Protein AF-A0A140GJV9-F1 (afdb_monomer)

Radius of gyration: 14.04 Å; Cα contacts (8 Å, |Δi|>4): 288; chains: 1; bounding box: 34×23×37 Å

Organism: NCBI:txid175245

Nearest PDB structures (foldseek):
  8ikw-assembly4_H  TM=9.900E-01  e=5.962E-10  Fusarium phyllophilum
  1hg8-assembly1_A  TM=9.947E-01  e=7.489E-09  Fusarium verticillioides
  2uve-assembly1_A  TM=8.859E-01  e=6.068E-01  Yersinia enterocolitica
  3jur-assembly1_C  TM=9.1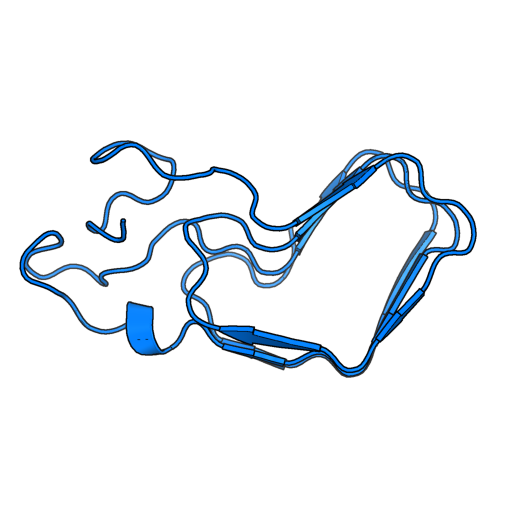64E-01  e=2.680E+00  Thermotoga maritima
  2uve-assembly2_B  TM=8.822E-01  e=2.036E+00  Yersinia enterocolitica

InterPro domains:
  IPR000743 Glycoside hydrolase, family 28 [PF00295] (1-103)
  IPR011050 Pectin lyase fold/virulence factor [SSF51126] (1-103)
  IPR012334 Pectin lyase fold [G3DSA:2.160.20.10] (1-103)
  IPR050434 Glycosyl hydrolase family 28, fungi [PTHR31884] (1-103)

Mean predicted aligned error: 1.88 Å

Sequence (103 aa):
YWDGEGSNGGTDKPDHFFVVKDVENGQITNLNIQNWPTHCFYIEGAAGLTVSGLTLDNSAGDDPNDASGSDPAAHNTDGFDISSSDTVTLDTITVYNQDDCLA

Structure (mmCIF, N/CA/C/O backbone):
data_AF-A0A140GJV9-F1
#
_entry.id   AF-A0A140GJV9-F1
#
loop_
_atom_site.group_PDB
_atom_site.id
_atom_site.type_symbol
_atom_site.label_atom_id
_atom_site.label_alt_id
_atom_site.label_comp_id
_atom_site.label_asym_id
_atom_site.label_entity_id
_atom_site.label_seq_id
_atom_site.pdbx_PDB_ins_code
_atom_site.Cartn_x
_atom_site.Cartn_y
_atom_site.Cartn_z
_atom_site.occupancy
_atom_site.B_iso_or_equiv
_atom_site.auth_seq_id
_atom_site.auth_comp_id
_atom_site.auth_asym_id
_atom_site.auth_atom_id
_atom_site.pdbx_PDB_model_num
ATOM 1 N N . TYR A 1 1 ? 4.356 3.241 -15.267 1.00 95.19 1 TYR A N 1
ATOM 2 C CA . TYR A 1 1 ? 4.635 4.141 -14.136 1.00 95.19 1 TYR A CA 1
ATOM 3 C C . TYR A 1 1 ? 5.855 3.620 -13.407 1.00 95.19 1 TYR A C 1
ATOM 5 O O . TYR A 1 1 ? 6.804 4.368 -13.310 1.00 95.19 1 TYR A O 1
ATOM 13 N N . TRP A 1 2 ? 5.873 2.348 -13.005 1.00 98.62 2 TRP A N 1
ATOM 14 C CA . TRP A 1 2 ? 7.054 1.653 -12.497 1.00 98.62 2 TRP A CA 1
ATOM 15 C C . TRP A 1 2 ? 8.261 1.715 -13.430 1.00 98.62 2 TRP A C 1
ATOM 17 O O . TRP A 1 2 ? 8.224 1.186 -14.543 1.00 98.62 2 TRP A O 1
ATOM 27 N N . ASP A 1 3 ? 9.298 2.369 -12.938 1.00 98.44 3 ASP A N 1
ATOM 28 C CA . ASP A 1 3 ? 10.579 2.618 -13.585 1.00 98.44 3 ASP A CA 1
ATOM 29 C C . ASP A 1 3 ? 11.751 2.433 -12.608 1.00 98.44 3 ASP A C 1
ATOM 31 O O . ASP A 1 3 ? 12.836 2.944 -12.849 1.00 98.44 3 ASP A O 1
ATOM 35 N N . GLY A 1 4 ? 11.533 1.714 -11.501 1.00 98.50 4 GLY A N 1
ATOM 36 C CA . GLY A 1 4 ? 12.543 1.445 -10.471 1.00 98.50 4 GLY A CA 1
ATOM 37 C C . GLY A 1 4 ? 12.806 2.597 -9.497 1.00 98.50 4 GLY A C 1
ATOM 38 O O . GLY A 1 4 ? 13.404 2.379 -8.451 1.00 98.50 4 GLY A O 1
ATOM 39 N N . GLU A 1 5 ? 12.315 3.806 -9.781 1.00 98.44 5 GLU A N 1
ATOM 40 C CA . GLU A 1 5 ? 12.642 5.010 -8.997 1.00 98.44 5 GLU A CA 1
ATOM 41 C C . GLU A 1 5 ? 11.564 5.391 -7.967 1.00 98.44 5 GLU A C 1
ATOM 43 O O . GLU A 1 5 ? 11.781 6.262 -7.126 1.00 98.44 5 GLU A O 1
ATOM 48 N N . GLY A 1 6 ? 10.383 4.766 -8.017 1.00 98.31 6 GLY A N 1
ATOM 49 C CA . GLY A 1 6 ? 9.316 4.991 -7.032 1.00 98.31 6 GLY A CA 1
ATOM 50 C C . GLY A 1 6 ? 8.897 6.459 -6.936 1.00 98.31 6 GLY A C 1
ATOM 51 O O . GLY A 1 6 ? 8.726 7.118 -7.966 1.00 98.31 6 GLY A O 1
ATOM 52 N N . SER A 1 7 ? 8.737 6.977 -5.718 1.00 97.75 7 SER A N 1
ATOM 53 C CA . SER A 1 7 ? 8.456 8.397 -5.447 1.00 97.75 7 SER A CA 1
ATOM 54 C C . SER A 1 7 ? 9.726 9.262 -5.382 1.00 97.75 7 SER A C 1
ATOM 56 O O . SER A 1 7 ? 9.638 10.474 -5.190 1.00 97.75 7 SER A O 1
ATOM 58 N N . ASN A 1 8 ? 10.915 8.674 -5.561 1.00 98.00 8 ASN A N 1
ATOM 59 C CA . ASN A 1 8 ? 12.196 9.385 -5.491 1.00 98.00 8 ASN A CA 1
ATOM 60 C C . ASN A 1 8 ? 12.585 10.083 -6.806 1.00 98.00 8 ASN A C 1
ATOM 62 O O . ASN A 1 8 ? 13.486 10.926 -6.815 1.00 98.00 8 ASN A O 1
ATOM 66 N N . GLY A 1 9 ? 11.910 9.769 -7.915 1.00 96.06 9 GLY A N 1
ATOM 67 C CA . GLY A 1 9 ? 12.176 10.373 -9.216 1.00 96.06 9 GLY A CA 1
ATOM 68 C C . GLY A 1 9 ? 11.555 9.615 -10.390 1.00 96.06 9 GLY A C 1
ATOM 69 O O . GLY A 1 9 ? 10.527 8.948 -10.265 1.00 96.06 9 GLY A O 1
ATOM 70 N N . GLY A 1 10 ? 12.190 9.747 -11.557 1.00 96.56 10 GLY A N 1
ATOM 71 C CA . GLY A 1 10 ? 11.754 9.102 -12.794 1.00 96.56 10 GLY A CA 1
ATOM 72 C C . GLY A 1 10 ? 10.517 9.754 -13.419 1.00 96.56 10 GLY A C 1
ATOM 73 O O . GLY A 1 10 ? 10.403 10.975 -13.510 1.00 96.56 10 GLY A O 1
ATOM 74 N N . THR A 1 11 ? 9.614 8.916 -13.912 1.00 96.06 11 THR A N 1
ATOM 75 C CA . THR A 1 11 ? 8.346 9.275 -14.546 1.00 96.06 11 THR A CA 1
ATOM 76 C C . THR A 1 11 ? 7.340 9.734 -13.499 1.00 96.06 11 THR A C 1
ATOM 78 O O . THR A 1 11 ? 7.169 9.069 -12.475 1.00 96.06 11 THR A O 1
ATOM 81 N N . ASP A 1 12 ? 6.601 10.805 -13.802 1.00 97.19 12 ASP A N 1
ATOM 82 C CA . ASP A 1 12 ? 5.479 11.256 -12.977 1.00 97.19 12 ASP A CA 1
ATOM 83 C C . ASP A 1 12 ? 4.451 10.129 -12.782 1.00 97.19 12 ASP A C 1
ATOM 85 O O . ASP A 1 12 ? 3.958 9.514 -13.738 1.00 97.19 12 ASP A O 1
ATOM 89 N N . LYS A 1 13 ? 4.111 9.870 -11.521 1.00 97.06 13 LYS A N 1
ATOM 90 C CA . LYS A 1 13 ? 3.182 8.825 -11.090 1.00 97.06 13 LYS A CA 1
ATOM 91 C C . LYS A 1 13 ? 2.408 9.309 -9.850 1.00 97.06 13 LYS A C 1
ATOM 93 O O . LYS A 1 13 ? 2.957 10.101 -9.089 1.00 97.06 13 LYS A O 1
ATOM 98 N N . PRO A 1 14 ? 1.121 8.942 -9.674 1.00 98.00 14 PRO A N 1
ATOM 99 C CA . PRO A 1 14 ? 0.349 9.381 -8.510 1.00 98.00 14 PRO A CA 1
ATOM 100 C C . PRO A 1 14 ? 0.984 8.885 -7.214 1.00 98.00 14 PRO A C 1
ATOM 102 O O . PRO A 1 14 ? 1.144 7.680 -7.073 1.00 98.00 14 PRO A O 1
ATOM 105 N N . ASP A 1 15 ? 1.287 9.805 -6.299 1.00 97.31 15 ASP A N 1
ATOM 106 C CA . ASP A 1 15 ? 2.058 9.509 -5.086 1.00 97.31 15 ASP A CA 1
ATOM 107 C C . ASP A 1 15 ? 1.292 8.627 -4.087 1.00 97.31 15 ASP A C 1
ATOM 109 O O . ASP A 1 15 ? 1.842 7.661 -3.578 1.00 97.31 15 ASP A O 1
ATOM 113 N N . HIS A 1 16 ? -0.005 8.891 -3.888 1.00 98.06 16 HIS A N 1
ATOM 114 C CA . HIS A 1 16 ? -0.887 8.103 -3.021 1.00 98.06 16 HIS A CA 1
ATOM 115 C C . HIS A 1 16 ? -2.090 7.594 -3.817 1.00 98.06 16 HIS A C 1
ATOM 117 O O . HIS A 1 16 ? -2.803 8.386 -4.446 1.00 98.06 16 HIS A O 1
ATOM 123 N N . PHE A 1 17 ? -2.342 6.284 -3.787 1.00 98.62 17 PHE A N 1
ATOM 124 C CA . PHE A 1 17 ? -3.444 5.686 -4.540 1.00 98.62 17 PHE A CA 1
ATOM 125 C C . PHE A 1 17 ? -4.803 5.921 -3.865 1.00 98.62 17 PHE A C 1
ATOM 127 O O . PHE A 1 17 ? -5.749 6.375 -4.514 1.00 98.62 17 PHE A O 1
ATOM 134 N N . PHE A 1 18 ? -4.886 5.693 -2.554 1.00 98.50 18 PHE A N 1
ATOM 135 C CA . PHE A 1 18 ? -6.034 6.022 -1.715 1.00 98.50 18 PHE A CA 1
ATOM 136 C C . PHE A 1 18 ? -5.633 7.015 -0.628 1.00 98.50 18 PHE A C 1
ATOM 138 O O . PHE A 1 18 ? -4.761 6.732 0.186 1.00 98.50 18 PHE A O 1
ATOM 145 N N . VAL A 1 19 ? -6.330 8.151 -0.569 1.00 98.62 19 VAL A N 1
ATOM 146 C CA . VAL A 1 19 ? -6.221 9.109 0.539 1.00 98.62 19 VAL A CA 1
ATOM 147 C C . VAL A 1 19 ? -7.467 8.990 1.410 1.00 98.62 19 VAL A C 1
ATOM 149 O O . VAL A 1 19 ? -8.572 9.328 0.981 1.00 98.62 19 VAL A O 1
ATOM 152 N N . VAL A 1 20 ? -7.287 8.503 2.635 1.00 98.62 20 VAL A N 1
ATOM 153 C CA . VAL A 1 20 ? -8.332 8.356 3.652 1.00 98.62 20 VAL A CA 1
ATOM 154 C C . VAL A 1 20 ? -8.111 9.440 4.698 1.00 98.62 20 VAL A C 1
ATOM 156 O O . VAL A 1 20 ? -7.316 9.275 5.620 1.00 98.62 20 VAL A O 1
ATOM 159 N N . LYS A 1 21 ? -8.799 10.570 4.520 1.00 98.25 21 LYS A N 1
ATOM 160 C CA . LYS A 1 21 ? -8.571 11.784 5.306 1.00 98.25 21 LYS A CA 1
ATOM 161 C C . LYS A 1 21 ? -9.786 12.175 6.142 1.00 98.25 21 LYS A C 1
ATOM 163 O O . LYS A 1 21 ? -10.897 12.200 5.615 1.00 98.25 21 LYS A O 1
ATOM 168 N N . ASP A 1 22 ? -9.551 12.499 7.414 1.00 98.06 22 ASP A N 1
ATOM 169 C CA . ASP A 1 22 ? -10.548 13.022 8.363 1.00 98.06 22 ASP A CA 1
ATOM 170 C C . ASP A 1 22 ? -11.791 12.115 8.505 1.00 98.06 22 ASP A C 1
ATOM 172 O O . ASP A 1 22 ? -12.940 12.567 8.496 1.00 98.06 22 ASP A O 1
ATOM 176 N N . VAL A 1 23 ? -11.564 10.799 8.597 1.00 98.00 23 VAL A N 1
ATOM 177 C CA . VAL A 1 23 ? -12.628 9.790 8.729 1.00 98.00 23 VAL A CA 1
ATOM 178 C C . VAL A 1 23 ? -12.838 9.398 10.191 1.00 98.00 23 VAL A C 1
ATOM 180 O O . VAL A 1 23 ? -11.911 8.953 10.867 1.00 98.00 23 VAL A O 1
ATOM 183 N N . GLU A 1 24 ? -14.091 9.451 10.645 1.00 98.25 24 GLU A N 1
ATOM 184 C CA . GLU A 1 24 ? -14.508 8.994 11.974 1.00 98.25 24 GLU A CA 1
ATOM 185 C C . GLU A 1 24 ? -15.369 7.726 11.888 1.00 98.25 24 GLU A C 1
ATOM 187 O O . GLU A 1 24 ? -16.359 7.685 11.156 1.00 98.25 24 GLU A O 1
ATOM 192 N N . ASN A 1 25 ? -15.024 6.697 12.667 1.00 98.31 25 ASN A N 1
ATOM 193 C CA . ASN A 1 25 ? -15.749 5.421 12.764 1.00 98.31 25 ASN A CA 1
ATOM 194 C C . ASN A 1 25 ? -15.986 4.733 11.401 1.00 98.31 25 ASN A C 1
ATOM 196 O O . ASN A 1 25 ? -17.013 4.082 11.178 1.00 98.31 25 ASN A O 1
ATOM 200 N N . GLY A 1 26 ? -15.048 4.917 10.468 1.00 98.25 26 GLY A N 1
ATOM 201 C CA . GLY A 1 26 ? -15.110 4.368 9.117 1.00 98.25 26 GLY A CA 1
ATOM 202 C C . GLY A 1 26 ? -14.722 2.892 9.042 1.00 98.25 26 GLY A C 1
ATOM 203 O O . GLY A 1 26 ? -14.052 2.356 9.926 1.00 98.25 26 GLY A O 1
ATOM 204 N N . GLN A 1 27 ? -15.120 2.238 7.948 1.00 98.69 27 GLN A N 1
ATOM 205 C CA . GLN A 1 27 ? -14.740 0.858 7.647 1.00 98.69 27 GLN A CA 1
ATOM 206 C C . GLN A 1 27 ? -14.344 0.701 6.177 1.00 98.69 27 GLN A C 1
ATOM 208 O O . GLN A 1 27 ? -15.089 1.114 5.288 1.00 98.69 27 GLN A O 1
ATOM 213 N N . ILE A 1 28 ? -13.204 0.057 5.928 1.00 98.81 28 ILE A N 1
ATOM 214 C CA . ILE A 1 28 ? -12.742 -0.352 4.595 1.00 98.81 28 ILE A CA 1
ATOM 215 C C . ILE A 1 28 ? -12.520 -1.857 4.652 1.00 98.81 28 ILE A C 1
ATOM 217 O O . ILE A 1 28 ? -11.676 -2.321 5.411 1.00 98.81 28 ILE A O 1
ATOM 221 N N . THR A 1 29 ? -13.296 -2.638 3.901 1.00 98.75 29 THR A N 1
ATOM 222 C CA . THR A 1 29 ? -13.257 -4.098 4.056 1.00 98.75 29 THR A CA 1
ATOM 223 C C . THR A 1 29 ? -13.267 -4.850 2.736 1.00 98.75 29 THR A C 1
ATOM 225 O O . THR A 1 29 ? -13.892 -4.407 1.772 1.00 98.75 29 THR A O 1
ATOM 228 N N . ASN A 1 30 ? -12.615 -6.016 2.724 1.00 98.50 30 ASN A N 1
ATOM 229 C CA . ASN A 1 30 ? -12.709 -7.028 1.665 1.00 98.50 30 ASN A CA 1
ATOM 230 C C . ASN A 1 30 ? -12.346 -6.525 0.255 1.00 98.50 30 ASN A C 1
ATOM 232 O O . ASN A 1 30 ? -12.986 -6.904 -0.729 1.00 98.50 30 ASN A O 1
ATOM 236 N N . LEU A 1 31 ? -11.336 -5.654 0.155 1.00 98.69 31 LEU A N 1
ATOM 237 C CA . LEU A 1 31 ? -10.816 -5.183 -1.129 1.00 98.69 31 LEU A CA 1
ATOM 238 C C . LEU A 1 31 ? -9.626 -6.026 -1.586 1.00 98.69 31 LEU A C 1
ATOM 240 O O . LEU A 1 31 ? -8.739 -6.345 -0.797 1.00 98.69 31 LEU A O 1
ATOM 244 N N . ASN A 1 32 ? -9.594 -6.300 -2.889 1.00 98.69 32 ASN A N 1
ATOM 245 C CA . ASN A 1 32 ? -8.425 -6.822 -3.584 1.00 98.69 32 ASN A CA 1
ATOM 246 C C . ASN A 1 32 ? -7.856 -5.691 -4.440 1.00 98.69 32 ASN A C 1
ATOM 248 O O . ASN A 1 32 ? -8.494 -5.268 -5.407 1.00 98.69 32 ASN A O 1
ATOM 252 N N . ILE A 1 33 ? -6.694 -5.176 -4.054 1.00 98.81 33 ILE A N 1
ATOM 253 C CA . ILE A 1 33 ? -5.993 -4.099 -4.750 1.00 98.81 33 ILE A CA 1
ATOM 254 C C . ILE A 1 33 ? -4.734 -4.689 -5.362 1.00 98.81 33 ILE A C 1
ATOM 256 O O . ILE A 1 33 ? -4.039 -5.471 -4.722 1.00 98.81 33 ILE A O 1
ATOM 260 N N . GLN A 1 34 ? -4.457 -4.313 -6.604 1.00 98.81 34 GLN A N 1
ATOM 261 C CA . GLN A 1 34 ? -3.321 -4.823 -7.353 1.00 98.81 34 GLN A CA 1
ATOM 262 C C . GLN A 1 34 ? -2.605 -3.697 -8.090 1.00 98.81 34 GLN A C 1
ATOM 264 O O . GLN A 1 34 ? -3.265 -2.777 -8.580 1.00 98.81 34 GLN A O 1
ATOM 269 N N . ASN A 1 35 ? -1.289 -3.833 -8.240 1.00 98.75 35 ASN A N 1
ATOM 270 C CA . ASN A 1 35 ? -0.460 -3.033 -9.143 1.00 98.75 35 ASN A CA 1
ATOM 271 C C . ASN A 1 35 ? -0.660 -1.518 -8.985 1.00 98.75 35 ASN A C 1
ATOM 273 O O . ASN A 1 35 ? -1.101 -0.839 -9.916 1.00 98.75 35 ASN A O 1
ATOM 277 N N . TRP A 1 36 ? -0.380 -0.989 -7.796 1.00 98.81 36 TRP A N 1
ATOM 278 C CA . TRP A 1 36 ? -0.521 0.440 -7.526 1.00 98.81 36 TRP A CA 1
ATOM 279 C C . TRP A 1 36 ? 0.800 1.207 -7.766 1.00 98.81 36 TRP A C 1
ATOM 281 O O . TRP A 1 36 ? 1.865 0.585 -7.831 1.00 98.81 36 TRP A O 1
ATOM 291 N N . PRO A 1 37 ? 0.755 2.545 -7.968 1.00 98.62 37 PRO A N 1
ATOM 292 C CA . PRO A 1 37 ? 1.901 3.307 -8.468 1.00 98.62 37 PRO A CA 1
ATOM 293 C C . PRO A 1 37 ? 3.103 3.442 -7.539 1.00 98.62 37 PRO A C 1
ATOM 295 O O . PRO A 1 37 ? 4.207 3.054 -7.926 1.00 98.62 37 PRO A O 1
ATOM 298 N N . THR A 1 38 ? 2.856 4.014 -6.368 1.00 98.56 38 THR A N 1
ATOM 299 C CA . THR A 1 38 ? 3.805 4.271 -5.277 1.00 98.56 38 THR A CA 1
ATOM 300 C C . THR A 1 38 ? 3.082 3.954 -3.974 1.00 98.56 38 THR A C 1
ATOM 302 O O . THR A 1 38 ? 2.746 2.804 -3.796 1.00 98.56 38 THR A O 1
ATOM 305 N N . HIS A 1 39 ? 2.716 4.883 -3.100 1.00 98.88 39 HIS A N 1
ATOM 306 C CA . HIS A 1 39 ? 2.060 4.572 -1.824 1.00 98.88 39 HIS A CA 1
ATOM 307 C C . HIS A 1 39 ? 0.599 4.120 -2.001 1.00 98.88 39 HIS A C 1
ATOM 309 O O . HIS A 1 39 ? -0.162 4.721 -2.770 1.00 98.88 39 HIS A O 1
ATOM 315 N N . CYS A 1 40 ? 0.169 3.052 -1.316 1.00 98.88 40 CYS A N 1
ATOM 316 C CA . CYS A 1 40 ? -1.180 2.492 -1.475 1.00 98.88 40 CYS A CA 1
ATOM 317 C C . CYS A 1 40 ? -2.227 3.267 -0.669 1.00 98.88 40 CYS A C 1
ATOM 319 O O . CYS A 1 40 ? -3.040 3.990 -1.251 1.00 98.88 40 CYS A O 1
ATOM 321 N N . PHE A 1 41 ? -2.224 3.128 0.659 1.00 98.88 41 PHE A N 1
ATOM 322 C CA . PHE A 1 41 ? -3.134 3.844 1.550 1.00 98.88 41 PHE A CA 1
ATOM 323 C C . PHE A 1 41 ? -2.393 4.914 2.332 1.00 98.88 41 PHE A C 1
ATOM 325 O O . PHE A 1 41 ? -1.623 4.587 3.222 1.00 98.88 41 PHE A O 1
ATOM 332 N N . TYR A 1 42 ? -2.736 6.175 2.090 1.00 98.81 42 TYR A N 1
ATOM 333 C CA . TYR A 1 42 ? -2.402 7.272 2.986 1.00 98.81 42 TYR A CA 1
ATOM 334 C C . TYR A 1 42 ? -3.583 7.572 3.903 1.00 98.81 42 TYR A C 1
ATOM 336 O O . TYR A 1 42 ? -4.636 8.034 3.452 1.00 98.81 42 TYR A O 1
ATOM 344 N N . ILE A 1 43 ? -3.418 7.281 5.191 1.00 98.88 43 ILE A N 1
ATOM 345 C CA . ILE A 1 43 ? -4.426 7.472 6.231 1.00 98.88 43 ILE A CA 1
ATOM 346 C C . ILE A 1 43 ? -3.986 8.642 7.113 1.00 98.88 43 ILE A C 1
ATOM 348 O O . ILE A 1 43 ? -2.964 8.583 7.794 1.00 98.88 43 I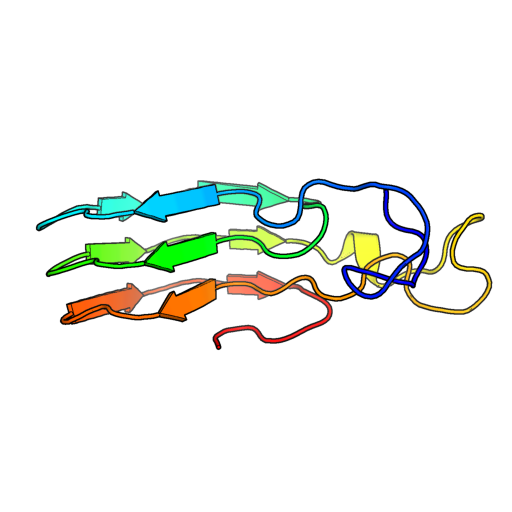LE A O 1
ATOM 352 N N . GLU A 1 44 ? -4.782 9.708 7.122 1.00 98.75 44 GLU A N 1
ATOM 353 C CA . GLU A 1 44 ? -4.491 10.933 7.869 1.00 98.75 44 GLU A CA 1
ATOM 354 C C . GLU A 1 44 ? -5.727 11.406 8.640 1.00 98.75 44 GLU A C 1
ATOM 356 O O . GLU A 1 44 ? -6.826 11.480 8.090 1.00 98.75 44 GLU A O 1
ATOM 361 N N . GLY A 1 45 ? -5.567 11.768 9.915 1.00 98.56 45 GLY A N 1
ATOM 362 C CA . GLY A 1 45 ? -6.668 12.358 10.685 1.00 98.56 45 GLY A CA 1
ATOM 363 C C . GLY A 1 45 ? -7.798 11.377 11.009 1.00 98.56 45 GLY A C 1
ATOM 364 O O . GLY A 1 45 ? -8.929 11.799 11.235 1.00 98.56 45 GLY A O 1
ATOM 365 N N . ALA A 1 46 ? -7.535 10.067 11.003 1.00 98.62 46 ALA A N 1
ATOM 366 C CA . ALA A 1 46 ? -8.563 9.062 11.245 1.00 98.62 46 ALA A CA 1
ATOM 367 C C . ALA A 1 46 ? -8.790 8.804 12.746 1.00 98.62 46 ALA A C 1
ATOM 369 O O . ALA A 1 46 ? -7.846 8.742 13.539 1.00 98.62 46 ALA A O 1
ATOM 370 N N . ALA A 1 47 ? -10.048 8.574 13.131 1.00 98.56 47 ALA A N 1
ATOM 371 C CA . ALA A 1 47 ? -10.428 8.175 14.486 1.00 98.56 47 ALA A CA 1
ATOM 372 C C . ALA A 1 47 ? -11.471 7.048 14.458 1.00 98.56 47 ALA A C 1
ATOM 374 O O . ALA A 1 47 ? -12.572 7.208 13.938 1.00 98.56 47 ALA A O 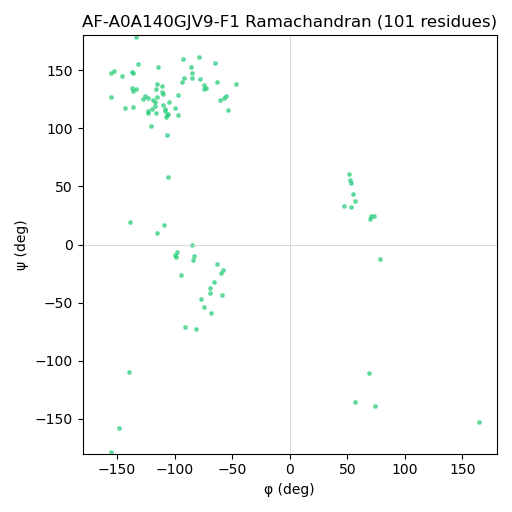1
ATOM 375 N N . GLY A 1 48 ? -11.137 5.886 15.017 1.00 98.62 48 GLY A N 1
ATOM 376 C CA . GLY A 1 48 ? -12.018 4.713 15.021 1.00 98.62 48 GLY A CA 1
ATOM 377 C C . GLY A 1 48 ? -12.134 4.015 13.660 1.00 98.62 48 GLY A C 1
ATOM 378 O O . GLY A 1 48 ? -13.140 3.359 13.398 1.00 98.62 48 GLY A O 1
ATOM 379 N N . LEU A 1 49 ? -11.141 4.161 12.778 1.00 98.81 49 LEU A N 1
ATOM 380 C CA . LEU A 1 49 ? -11.125 3.491 11.474 1.00 98.81 49 LEU A CA 1
ATOM 381 C C . LEU A 1 49 ? -10.803 2.001 11.640 1.00 98.81 49 LEU A C 1
ATOM 383 O O . LEU A 1 49 ? -9.844 1.641 12.320 1.00 98.81 49 LEU A O 1
ATOM 387 N N . THR A 1 50 ? -11.565 1.133 10.975 1.00 98.88 50 THR A N 1
ATOM 388 C CA . THR A 1 50 ? -11.226 -0.291 10.818 1.00 98.88 50 THR A CA 1
ATOM 389 C C . THR A 1 50 ? -10.985 -0.620 9.351 1.00 98.88 50 THR A C 1
ATOM 391 O O . THR A 1 50 ? -11.835 -0.364 8.499 1.00 98.88 50 THR A O 1
ATOM 394 N N . VAL A 1 51 ? -9.842 -1.226 9.057 1.00 98.88 51 VAL A N 1
ATOM 395 C CA . VAL A 1 51 ? -9.499 -1.766 7.745 1.00 98.88 51 VAL A CA 1
ATOM 396 C C . VAL A 1 51 ? -9.316 -3.268 7.894 1.00 98.88 51 VAL A C 1
ATOM 398 O O . VAL A 1 51 ? -8.517 -3.702 8.724 1.00 98.88 51 VAL A O 1
ATOM 401 N N . SER A 1 52 ? -10.065 -4.077 7.140 1.00 98.88 52 SER A N 1
ATOM 402 C CA . SER A 1 52 ? -9.986 -5.527 7.330 1.00 98.88 52 SER A CA 1
ATOM 403 C C . SER A 1 52 ? -10.298 -6.407 6.128 1.00 98.88 52 SER A C 1
ATOM 405 O O . SER A 1 52 ? -11.114 -6.075 5.269 1.00 98.88 52 SER A O 1
ATOM 407 N N . GLY A 1 53 ? -9.657 -7.575 6.066 1.00 98.75 53 GLY A N 1
ATOM 408 C CA . GLY A 1 53 ? -9.883 -8.543 4.988 1.00 98.75 53 GLY A CA 1
ATOM 409 C C . GLY A 1 53 ? -9.326 -8.091 3.636 1.00 98.75 53 GLY A C 1
ATOM 410 O O . GLY A 1 53 ? -9.860 -8.481 2.600 1.00 98.75 53 GLY A O 1
ATOM 411 N N . LEU A 1 54 ? -8.316 -7.217 3.625 1.00 98.88 54 LEU A N 1
ATOM 412 C CA . LEU A 1 54 ? -7.724 -6.707 2.387 1.00 98.88 54 LEU A CA 1
ATOM 413 C C . LEU A 1 54 ? -6.654 -7.664 1.852 1.00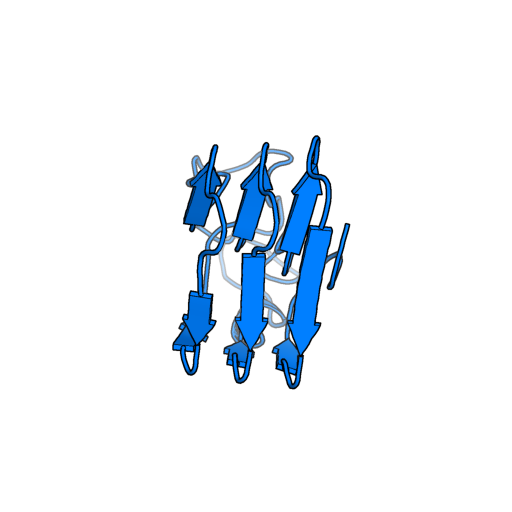 98.88 54 LEU A C 1
ATOM 415 O O . LEU A 1 54 ? -5.912 -8.287 2.610 1.00 98.88 54 LEU A O 1
ATOM 419 N N . THR A 1 55 ? -6.539 -7.717 0.529 1.00 98.94 55 THR A N 1
ATOM 420 C CA . THR A 1 55 ? -5.361 -8.245 -0.167 1.00 98.94 55 THR A CA 1
ATOM 421 C C . THR A 1 55 ? -4.778 -7.133 -1.025 1.00 98.94 55 THR A C 1
ATOM 423 O O . THR A 1 55 ? -5.450 -6.643 -1.934 1.00 98.94 55 THR A O 1
ATOM 426 N N . LEU A 1 56 ? -3.550 -6.722 -0.721 1.00 98.94 56 LEU A N 1
ATOM 427 C CA . LEU A 1 56 ? -2.771 -5.771 -1.507 1.00 98.94 56 LEU A CA 1
ATOM 428 C C . LEU A 1 56 ? -1.678 -6.562 -2.223 1.00 98.94 56 LEU A C 1
ATOM 430 O O . LEU A 1 56 ? -0.791 -7.101 -1.568 1.00 98.94 56 LEU A O 1
ATOM 434 N N . ASP A 1 57 ? -1.765 -6.680 -3.544 1.00 98.94 57 ASP A N 1
ATOM 435 C CA . ASP A 1 57 ? -0.832 -7.474 -4.343 1.00 98.94 57 ASP A CA 1
ATOM 436 C C . ASP A 1 57 ? -0.101 -6.625 -5.387 1.00 98.94 57 ASP A C 1
ATOM 438 O O . ASP A 1 57 ? -0.628 -6.283 -6.448 1.00 98.94 57 ASP A O 1
ATOM 442 N N . ASN A 1 58 ? 1.146 -6.304 -5.071 1.00 98.81 58 ASN A N 1
ATOM 443 C CA . ASN A 1 58 ? 2.086 -5.627 -5.945 1.00 98.81 58 ASN A CA 1
AT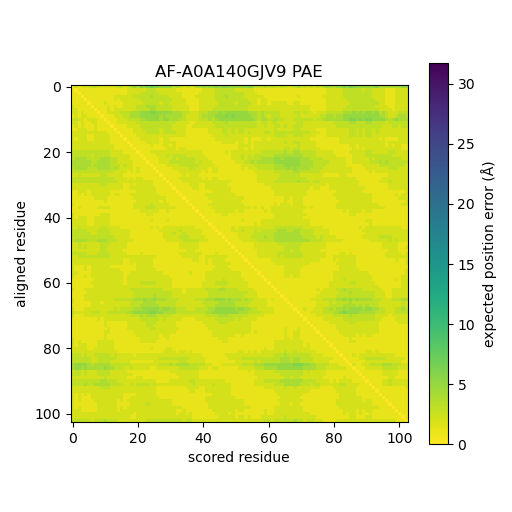OM 444 C C . ASN A 1 58 ? 3.206 -6.549 -6.435 1.00 98.81 58 ASN A C 1
ATOM 446 O O . ASN A 1 58 ? 4.229 -6.058 -6.904 1.00 98.81 58 ASN A O 1
ATOM 450 N N . SER A 1 59 ? 3.049 -7.873 -6.339 1.00 98.88 59 SER A N 1
ATOM 451 C CA . SER A 1 59 ? 4.105 -8.837 -6.697 1.00 98.88 59 SER A CA 1
ATOM 452 C C . SER A 1 59 ? 4.554 -8.742 -8.160 1.00 98.88 59 SER A C 1
ATOM 454 O O . SER A 1 59 ? 5.702 -9.033 -8.480 1.00 98.88 59 SER A O 1
ATOM 456 N N . ALA A 1 60 ? 3.703 -8.244 -9.065 1.00 98.81 60 ALA A N 1
ATOM 457 C CA . ALA A 1 60 ? 4.107 -7.967 -10.447 1.00 98.81 60 ALA A CA 1
ATOM 458 C C . ALA A 1 60 ? 5.203 -6.887 -10.561 1.00 98.81 60 ALA A C 1
ATOM 460 O O . ALA A 1 60 ? 5.825 -6.758 -11.613 1.00 98.81 60 ALA A O 1
ATOM 461 N N . GLY A 1 61 ? 5.407 -6.101 -9.502 1.00 98.81 61 GLY A N 1
ATOM 462 C CA . GLY A 1 61 ? 6.444 -5.087 -9.383 1.00 98.81 61 GLY A CA 1
ATOM 463 C C . GLY A 1 61 ? 7.815 -5.612 -8.943 1.00 98.81 61 GLY A C 1
ATOM 464 O O . GLY A 1 61 ? 8.778 -4.851 -9.012 1.00 98.81 61 GLY A O 1
ATOM 465 N N . ASP A 1 62 ? 7.918 -6.876 -8.514 1.00 98.88 62 ASP A N 1
ATOM 466 C CA . ASP A 1 62 ? 9.188 -7.483 -8.083 1.00 98.88 62 ASP A CA 1
ATOM 467 C C . ASP A 1 62 ? 10.151 -7.694 -9.258 1.00 98.88 62 ASP A C 1
ATOM 469 O O . ASP A 1 62 ? 11.364 -7.519 -9.123 1.00 98.88 62 ASP A O 1
ATOM 473 N N . ASP A 1 63 ? 9.608 -8.064 -10.420 1.00 98.62 63 ASP A N 1
ATOM 474 C CA . ASP A 1 63 ? 10.402 -8.305 -11.617 1.00 98.62 63 ASP A CA 1
ATOM 475 C C . ASP A 1 63 ? 10.812 -6.977 -12.283 1.00 98.62 63 ASP A C 1
ATOM 477 O O . ASP A 1 63 ? 10.017 -6.032 -12.347 1.00 98.62 63 ASP A O 1
ATOM 481 N N . PRO A 1 64 ? 12.038 -6.886 -12.829 1.00 98.62 64 PRO A N 1
ATOM 482 C CA . PRO A 1 64 ? 12.459 -5.736 -13.616 1.00 98.62 64 PRO A CA 1
ATOM 483 C C . PRO A 1 64 ? 11.652 -5.596 -14.912 1.00 98.62 64 PRO A C 1
ATOM 485 O O . PRO A 1 64 ? 11.139 -6.571 -15.469 1.00 98.62 64 PRO A O 1
ATOM 488 N N . ASN A 1 65 ? 11.599 -4.377 -15.449 1.00 98.44 65 ASN A N 1
ATOM 489 C CA . ASN A 1 65 ? 10.999 -4.085 -16.749 1.00 98.44 65 ASN A CA 1
ATOM 490 C C . ASN A 1 65 ? 11.905 -3.182 -17.612 1.00 98.44 65 ASN A C 1
ATOM 492 O O . ASN A 1 65 ? 12.973 -2.744 -17.187 1.00 98.44 65 ASN A O 1
ATOM 496 N N . ASP A 1 66 ? 11.463 -2.872 -18.836 1.00 98.25 66 ASP A N 1
ATOM 497 C CA . ASP A 1 66 ? 12.227 -2.048 -19.789 1.00 98.25 66 ASP A CA 1
ATOM 498 C C . ASP A 1 66 ? 12.580 -0.641 -19.261 1.00 98.25 66 ASP A C 1
ATOM 500 O O . ASP A 1 66 ? 13.512 -0.016 -19.767 1.00 98.25 66 ASP A O 1
ATOM 504 N N . ALA A 1 67 ? 11.839 -0.129 -18.272 1.00 98.06 67 ALA A N 1
ATOM 505 C CA . ALA A 1 67 ? 12.050 1.181 -17.665 1.00 98.06 67 ALA A CA 1
ATOM 506 C C . ALA A 1 67 ? 12.923 1.140 -16.396 1.00 98.06 67 ALA A C 1
ATOM 508 O O . ALA A 1 67 ? 13.573 2.141 -16.116 1.00 98.06 67 ALA A O 1
ATOM 509 N N . SER A 1 68 ? 12.972 0.016 -15.666 1.00 98.44 68 SER A N 1
ATOM 510 C CA . SER A 1 68 ? 13.768 -0.146 -14.432 1.00 98.44 68 SER A CA 1
ATOM 511 C C . SER A 1 68 ? 15.117 -0.848 -14.638 1.00 98.44 68 SER A C 1
ATOM 513 O O . SER A 1 68 ? 15.937 -0.936 -13.725 1.00 98.44 68 SER A O 1
ATOM 515 N N . GLY A 1 69 ? 15.389 -1.363 -15.840 1.00 97.31 69 GLY A N 1
ATOM 516 C CA . GLY A 1 69 ? 16.661 -2.013 -16.144 1.00 97.31 69 GLY A CA 1
ATOM 517 C C . GLY A 1 69 ? 16.815 -3.342 -15.406 1.00 97.31 69 GLY A C 1
ATOM 518 O O . GLY A 1 69 ? 16.178 -4.324 -15.772 1.00 97.31 69 GLY A O 1
ATOM 519 N N . SER A 1 70 ? 17.716 -3.406 -14.425 1.00 97.56 70 SER A N 1
ATOM 520 C CA . SER A 1 70 ? 17.919 -4.602 -13.590 1.00 97.56 70 SER A CA 1
ATOM 521 C C . SER A 1 70 ? 17.234 -4.527 -12.231 1.00 97.56 70 SER A C 1
ATOM 523 O O . SER A 1 70 ? 17.233 -5.526 -11.513 1.00 97.56 70 SER A O 1
ATOM 525 N N . ASP A 1 71 ? 16.702 -3.362 -11.873 1.00 97.94 71 ASP A N 1
ATOM 526 C CA . ASP A 1 71 ? 16.074 -3.138 -10.578 1.00 97.94 71 ASP A CA 1
ATOM 527 C C . ASP A 1 71 ? 14.603 -3.572 -10.633 1.00 97.94 71 ASP A C 1
ATOM 529 O O . ASP A 1 71 ? 14.008 -3.544 -11.721 1.00 97.94 71 ASP A O 1
ATOM 533 N N . PRO A 1 72 ? 13.995 -3.972 -9.498 1.00 98.62 72 PRO A N 1
ATOM 534 C CA . PRO A 1 72 ? 12.557 -4.211 -9.429 1.00 98.62 72 PRO A CA 1
ATOM 535 C C . PRO A 1 72 ? 11.784 -3.063 -10.073 1.00 98.62 72 PRO A C 1
ATOM 537 O 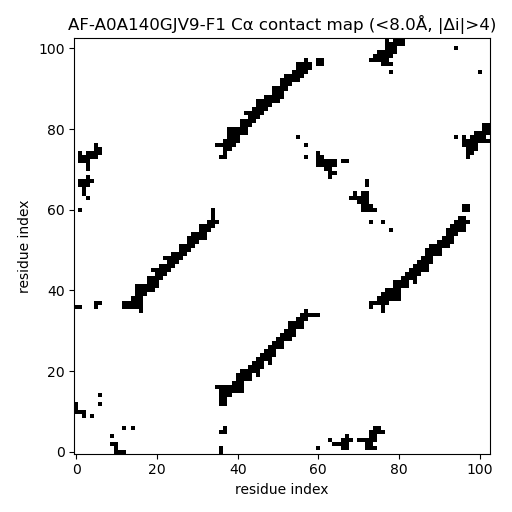O . PRO A 1 72 ? 12.132 -1.893 -9.905 1.00 98.62 72 PRO A O 1
ATOM 540 N N . ALA A 1 73 ? 10.750 -3.383 -10.847 1.00 98.69 73 ALA A N 1
ATOM 541 C CA . ALA A 1 73 ? 9.957 -2.364 -11.519 1.00 98.69 73 ALA A CA 1
ATOM 542 C C . ALA A 1 73 ? 9.339 -1.379 -10.508 1.00 98.69 73 ALA A C 1
ATOM 544 O O . ALA A 1 73 ? 9.347 -0.161 -10.724 1.00 98.69 73 ALA A O 1
ATOM 545 N N . ALA A 1 74 ? 8.802 -1.914 -9.414 1.00 98.75 74 ALA A N 1
ATOM 546 C CA . ALA A 1 74 ? 8.136 -1.162 -8.366 1.00 98.75 74 ALA A CA 1
ATOM 547 C C . ALA A 1 74 ? 9.086 -0.736 -7.242 1.00 98.75 74 ALA A C 1
ATOM 549 O O . ALA A 1 74 ? 9.981 -1.476 -6.842 1.00 98.75 74 ALA A O 1
ATOM 550 N N . HIS A 1 75 ? 8.852 0.460 -6.704 1.00 98.75 75 HIS A N 1
ATOM 551 C CA . HIS A 1 75 ? 9.619 1.043 -5.606 1.00 98.75 75 HIS A CA 1
ATOM 552 C C . HIS A 1 75 ? 8.741 2.065 -4.864 1.00 98.75 75 HIS A C 1
ATOM 554 O O . HIS A 1 75 ? 7.884 2.679 -5.506 1.00 98.75 75 HIS A O 1
ATOM 560 N N . ASN A 1 76 ? 8.926 2.231 -3.547 1.00 98.75 76 ASN A N 1
ATOM 561 C CA . ASN A 1 76 ? 8.062 3.045 -2.669 1.00 98.75 76 ASN A CA 1
ATOM 562 C C . ASN A 1 76 ? 6.596 2.662 -2.790 1.00 98.75 76 ASN A C 1
ATOM 564 O O . ASN A 1 76 ? 5.753 3.480 -3.149 1.00 98.75 76 ASN A O 1
ATOM 568 N N . THR A 1 77 ? 6.337 1.363 -2.627 1.00 98.81 77 THR A N 1
ATOM 569 C CA . THR A 1 77 ? 4.998 0.794 -2.748 1.00 98.81 77 THR A CA 1
ATOM 570 C C . THR A 1 77 ? 4.419 0.435 -1.407 1.00 98.81 77 THR A C 1
ATOM 572 O O . THR A 1 77 ? 4.080 -0.709 -1.141 1.00 98.81 77 THR A O 1
ATOM 575 N N . ASP A 1 78 ? 4.330 1.425 -0.543 1.00 98.94 78 ASP A N 1
ATOM 576 C CA . ASP A 1 78 ? 3.936 1.254 0.840 1.00 98.94 78 ASP A CA 1
ATOM 577 C C . ASP A 1 78 ? 2.495 0.727 0.919 1.00 98.94 78 ASP A C 1
ATOM 579 O O . ASP A 1 78 ? 1.622 1.090 0.120 1.00 98.94 78 ASP A O 1
ATOM 583 N N . GLY A 1 79 ? 2.245 -0.201 1.843 1.00 98.88 79 GLY A N 1
ATOM 584 C CA . GLY A 1 79 ? 0.919 -0.783 2.050 1.00 98.88 79 GLY A CA 1
ATOM 585 C C . GLY A 1 79 ? -0.018 0.199 2.750 1.00 98.88 79 GLY A C 1
ATOM 586 O O . GLY A 1 79 ? -1.112 0.489 2.257 1.00 98.88 79 GLY A O 1
ATOM 587 N N . PHE A 1 80 ? 0.429 0.720 3.892 1.00 98.94 80 PHE A N 1
ATOM 588 C CA . PHE A 1 80 ? -0.304 1.680 4.710 1.00 98.94 80 PHE A CA 1
ATOM 589 C C . PHE A 1 80 ? 0.651 2.702 5.316 1.00 98.94 80 PHE A C 1
ATOM 591 O O . PHE A 1 80 ? 1.445 2.344 6.179 1.00 98.94 80 PHE A O 1
ATOM 598 N N . ASP A 1 81 ? 0.468 3.963 4.954 1.00 98.88 81 ASP A N 1
ATOM 599 C 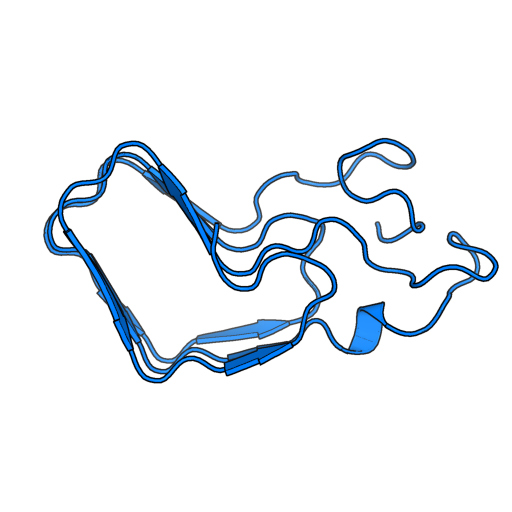CA . ASP A 1 81 ? 1.082 5.108 5.613 1.00 98.88 81 ASP A CA 1
ATOM 600 C C . ASP A 1 81 ? 0.061 5.730 6.555 1.00 98.88 81 ASP A C 1
ATOM 602 O O . ASP A 1 81 ? -0.995 6.207 6.116 1.00 98.88 81 ASP A O 1
ATOM 606 N N . ILE A 1 82 ? 0.345 5.734 7.857 1.00 98.69 82 ILE A N 1
ATOM 607 C CA . ILE A 1 82 ? -0.582 6.265 8.858 1.00 98.69 82 ILE A CA 1
ATOM 608 C C . ILE A 1 82 ? 0.043 7.459 9.565 1.00 98.69 82 ILE A C 1
ATOM 610 O O . ILE A 1 82 ? 1.034 7.364 10.281 1.00 98.69 82 ILE A O 1
ATOM 614 N N . SER A 1 83 ? -0.605 8.615 9.445 1.00 98.44 83 SER A N 1
ATOM 615 C CA . SER A 1 83 ? -0.169 9.835 10.121 1.00 98.44 83 SER A CA 1
ATOM 616 C C . SER A 1 83 ? -1.323 10.531 10.831 1.00 98.44 83 SER A C 1
ATOM 618 O O . SER A 1 83 ? -2.494 10.353 10.495 1.00 98.44 83 SER A O 1
ATOM 620 N N . SER A 1 84 ? -0.999 11.316 11.861 1.00 98.31 84 SER A N 1
ATOM 621 C CA . SER A 1 84 ? -1.939 12.220 12.546 1.00 98.31 84 SER A CA 1
ATOM 622 C C . SER A 1 84 ? -3.292 11.592 12.922 1.00 98.31 84 SER A C 1
ATOM 624 O O . SER A 1 84 ? -4.314 12.269 12.886 1.00 98.31 84 SER A O 1
ATOM 626 N N . SER A 1 85 ? -3.313 10.300 13.252 1.00 98.50 85 SER A N 1
ATOM 627 C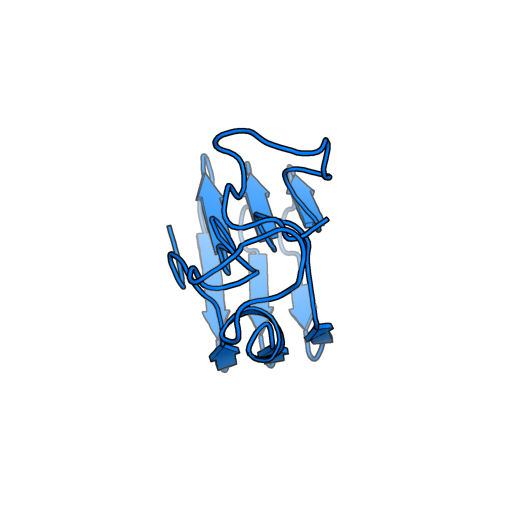 CA . SER A 1 85 ? -4.531 9.530 13.525 1.00 98.50 85 SER A CA 1
ATOM 628 C C . SER A 1 85 ? -4.564 9.079 14.985 1.00 98.50 85 SER A C 1
ATOM 630 O O . SER A 1 85 ? -3.516 8.924 15.611 1.00 98.50 85 SER A O 1
ATOM 632 N N . ASP A 1 86 ? -5.762 8.882 15.533 1.00 97.81 86 ASP A N 1
ATOM 633 C CA . ASP A 1 86 ? -5.955 8.420 16.914 1.00 97.81 86 ASP A CA 1
ATOM 634 C C . ASP A 1 86 ? -6.030 6.888 16.980 1.00 97.81 86 ASP A C 1
ATOM 636 O O . ASP A 1 86 ? -5.096 6.226 17.428 1.00 97.81 86 ASP A O 1
ATOM 640 N N . THR A 1 87 ? -7.130 6.314 16.484 1.00 98.06 87 THR A N 1
ATOM 641 C CA . THR A 1 87 ? -7.378 4.868 16.518 1.00 98.06 87 THR A CA 1
ATOM 642 C C . THR A 1 87 ? -7.608 4.337 15.106 1.00 98.06 87 THR A C 1
ATOM 644 O O . THR A 1 87 ? -8.636 4.633 14.490 1.00 98.06 87 THR A O 1
ATOM 647 N N . VAL A 1 88 ? -6.680 3.508 14.620 1.00 98.75 88 VAL A N 1
ATOM 648 C CA . VAL A 1 88 ? -6.798 2.743 13.368 1.00 98.75 88 VAL A CA 1
ATOM 649 C C . VAL A 1 88 ? -6.560 1.266 13.670 1.00 98.75 88 VAL A C 1
ATOM 651 O O . VAL A 1 88 ? -5.565 0.906 14.291 1.00 98.75 88 VAL A O 1
ATOM 654 N N . THR A 1 89 ? -7.485 0.405 13.253 1.00 98.81 89 THR A N 1
ATOM 655 C CA . THR A 1 89 ? -7.369 -1.053 13.379 1.00 98.81 89 THR A CA 1
ATOM 656 C C . THR A 1 89 ? -7.165 -1.661 12.003 1.00 98.81 89 THR A C 1
ATOM 658 O O . THR A 1 89 ? -8.033 -1.522 11.146 1.00 98.81 89 THR A O 1
ATOM 661 N N . LEU A 1 90 ? -6.042 -2.350 11.808 1.00 98.81 90 LEU A N 1
ATOM 662 C CA . LEU A 1 90 ? -5.771 -3.175 10.633 1.00 98.81 90 LEU A CA 1
ATOM 663 C C . LEU A 1 90 ? -5.922 -4.646 11.037 1.00 98.81 90 LEU A C 1
ATOM 665 O O . LEU A 1 90 ? -5.250 -5.091 11.967 1.00 98.81 90 LEU A O 1
ATOM 669 N N . ASP A 1 91 ? -6.801 -5.395 10.374 1.00 98.62 91 ASP A N 1
ATOM 670 C CA . ASP A 1 91 ? -7.083 -6.791 10.729 1.00 98.62 91 ASP A CA 1
ATOM 671 C C . ASP A 1 91 ? -7.189 -7.703 9.503 1.00 98.62 91 ASP A C 1
ATOM 673 O O . ASP A 1 91 ? -7.878 -7.394 8.535 1.00 98.62 91 ASP A O 1
ATOM 677 N N . THR A 1 92 ? -6.554 -8.875 9.561 1.00 98.50 92 THR A N 1
ATOM 678 C CA . THR A 1 92 ? -6.656 -9.893 8.501 1.00 98.50 92 THR A CA 1
ATOM 679 C C . THR A 1 92 ? -6.330 -9.316 7.112 1.00 98.50 92 THR A C 1
ATOM 681 O O . THR A 1 92 ? -7.141 -9.365 6.189 1.00 98.50 92 THR A O 1
ATOM 684 N N . ILE A 1 93 ? -5.146 -8.714 6.969 1.00 98.88 93 ILE A N 1
ATOM 685 C CA . ILE A 1 93 ? -4.682 -8.110 5.713 1.00 98.88 93 ILE A CA 1
ATOM 686 C C . ILE A 1 93 ? -3.455 -8.866 5.208 1.00 98.88 93 ILE A C 1
ATOM 688 O O . ILE A 1 93 ? -2.575 -9.220 5.990 1.00 98.88 93 ILE A O 1
ATOM 692 N N . THR A 1 94 ? -3.401 -9.116 3.901 1.00 98.88 94 THR A N 1
ATOM 693 C CA . THR A 1 94 ? -2.210 -9.638 3.218 1.00 98.88 94 THR A CA 1
ATOM 694 C C . THR A 1 94 ? -1.630 -8.554 2.319 1.00 98.88 94 THR A C 1
ATOM 696 O O . THR A 1 94 ? -2.377 -7.941 1.559 1.00 98.88 94 THR A O 1
ATOM 699 N N . VAL A 1 95 ? -0.317 -8.327 2.403 1.00 98.94 95 VAL A N 1
ATOM 700 C CA . VAL A 1 95 ? 0.405 -7.325 1.607 1.00 98.94 95 VAL A CA 1
ATOM 701 C C . VAL A 1 95 ? 1.590 -7.993 0.913 1.00 98.94 95 VAL A C 1
ATOM 703 O O . VAL A 1 95 ? 2.421 -8.618 1.571 1.00 98.94 95 VAL A O 1
ATOM 706 N N . TYR A 1 96 ? 1.649 -7.859 -0.409 1.00 98.88 96 TYR A N 1
ATOM 707 C CA . TYR A 1 96 ? 2.811 -8.147 -1.244 1.00 98.88 96 TYR A CA 1
ATOM 708 C C . TYR A 1 96 ? 3.240 -6.829 -1.879 1.00 98.88 96 TYR A C 1
ATOM 710 O O . TYR A 1 96 ? 2.478 -6.260 -2.656 1.00 98.88 96 TYR A O 1
ATOM 718 N N . ASN A 1 97 ? 4.409 -6.315 -1.519 1.00 98.88 97 ASN A N 1
ATOM 719 C CA . ASN A 1 97 ? 4.904 -5.025 -1.987 1.00 98.88 97 ASN A CA 1
ATOM 720 C C . ASN A 1 97 ? 6.438 -4.949 -1.931 1.00 98.88 97 ASN A C 1
ATOM 722 O O . ASN A 1 97 ? 7.100 -5.924 -1.574 1.00 98.88 97 ASN A O 1
ATOM 726 N N . GLN A 1 98 ? 6.989 -3.791 -2.304 1.00 98.81 98 GLN A N 1
ATOM 727 C CA . GLN A 1 98 ? 8.434 -3.555 -2.422 1.00 98.81 98 GLN A CA 1
ATOM 728 C C . GLN A 1 98 ? 8.963 -2.514 -1.421 1.00 98.81 98 GLN A C 1
ATOM 730 O O . GLN A 1 98 ? 10.102 -2.071 -1.551 1.00 98.81 98 GLN A O 1
ATOM 735 N N . ASP A 1 99 ? 8.145 -2.108 -0.451 1.00 98.81 99 ASP A N 1
ATOM 736 C CA . ASP A 1 99 ? 8.509 -1.129 0.579 1.00 98.81 99 ASP A CA 1
ATOM 737 C C . ASP A 1 99 ? 7.765 -1.438 1.893 1.00 98.81 99 ASP A C 1
ATOM 739 O O . ASP A 1 99 ? 7.346 -2.582 2.110 1.00 98.81 99 ASP A O 1
ATOM 743 N N . ASP A 1 100 ? 7.593 -0.464 2.783 1.00 98.88 100 ASP A N 1
ATOM 744 C CA . ASP A 1 100 ? 6.974 -0.684 4.084 1.00 98.88 100 ASP A CA 1
ATOM 745 C C . ASP A 1 100 ? 5.561 -1.284 3.971 1.00 98.88 100 ASP A C 1
ATOM 747 O O . ASP A 1 100 ? 4.655 -0.799 3.293 1.00 98.88 100 ASP A O 1
ATOM 751 N N . CYS A 1 101 ? 5.348 -2.406 4.661 1.00 98.69 101 CYS A N 1
ATOM 752 C CA . CYS A 1 101 ? 4.015 -3.000 4.799 1.00 98.69 101 CYS A CA 1
ATOM 753 C C . CYS A 1 101 ? 3.085 -2.073 5.611 1.00 98.69 101 CYS A C 1
ATOM 755 O O . CYS A 1 101 ? 1.876 -2.033 5.376 1.00 98.69 101 CYS A O 1
ATOM 757 N N . LEU A 1 102 ? 3.670 -1.335 6.559 1.00 98.69 102 LEU A N 1
ATOM 758 C CA . LEU A 1 102 ? 3.038 -0.355 7.435 1.00 98.69 102 LEU A CA 1
ATOM 759 C C . LEU A 1 102 ? 4.101 0.652 7.902 1.00 98.69 102 LEU A C 1
ATOM 761 O O . LEU A 1 102 ? 5.098 0.215 8.487 1.00 98.69 102 LEU A O 1
ATOM 765 N N . ALA A 1 103 ? 3.835 1.947 7.722 1.00 97.56 103 ALA A N 1
ATOM 766 C CA . ALA A 1 103 ? 4.656 3.072 8.173 1.00 97.56 103 ALA A CA 1
ATOM 767 C C . ALA A 1 103 ? 3.892 4.008 9.129 1.00 97.56 103 ALA A C 1
ATOM 769 O O . ALA A 1 103 ? 2.701 4.323 8.871 1.00 97.56 103 ALA A O 1
#

Solvent-accessible surface area (backbone atoms only — not comparable to full-atom values): 5405 Å² total; per-residue (Å²): 105,55,39,38,39,31,83,81,43,84,57,89,58,63,62,58,71,38,80,48,64,68,38,68,67,40,76,48,67,67,46,79,46,64,72,67,61,14,28,36,34,38,36,31,46,26,35,54,27,37,37,33,50,32,37,38,44,28,61,83,26,61,50,51,39,97,64,20,62,88,39,32,12,39,19,51,28,25,49,31,40,63,41,80,53,79,39,75,46,82,42,70,66,48,79,39,60,65,44,50,71,65,82

Secondary structure (DSSP, 8-state):
--SS-GGGSSS---SEEEEEES-BS-EEES-EEE--SSEEEEEES-BSEEEES-EEE-GGGSS--TTTTTS-S--S--SEEEES-S-EEEES-EEE-SS-S--

pLDDT: mean 98.44, std 0.65, range [95.19, 98.94]

Foldseek 3Di:
DQQQCA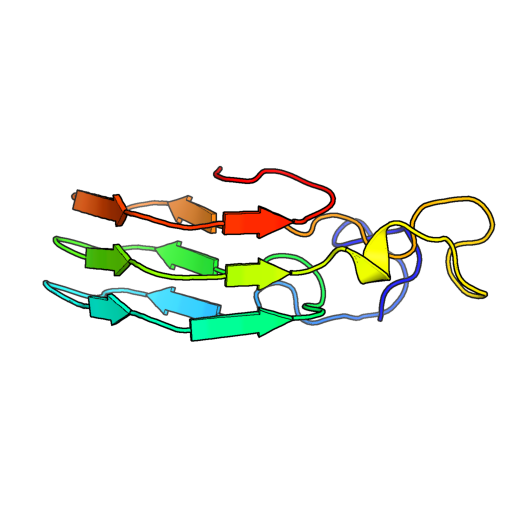PNDDDDFDAEQAEAEQAELEEAEQEEAEQHRAEYYEYANYYNYEYENYEYYDVQQCQDDPRNVRHRSHDNHEQYEHPHYDDYHYYHYHHDHDDHPYD